Protein AF-X6LGR0-F1 (afdb_monomer_lite)

Secondary structure (DSSP, 8-state):
-HHHHHHHHHHHHHHHHHHHHHHHHHHHHS-SSHHHHHHHHHHHHHHHHHHTT-HHHHHHHHHHHHHHHHHHS--S-HHHHHHHHHHHHHHTT-HHHHHHHHHHTSHHHHHHHHHT------HHHHHHHHHHHHH---TTSHHHHHTT-

pLDDT: mean 73.36, std 18.02, range [40.47, 95.44]

Structure (mmCIF, N/CA/C/O backbone):
data_AF-X6LGR0-F1
#
_entry.id   AF-X6LGR0-F1
#
loop_
_atom_site.group_PDB
_atom_site.id
_atom_site.type_symbol
_atom_site.label_atom_id
_atom_site.label_alt_id
_atom_site.label_comp_id
_atom_site.label_asym_id
_atom_site.label_entity_id
_atom_site.label_seq_id
_atom_site.pdbx_PDB_ins_code
_atom_site.Cartn_x
_atom_site.Cartn_y
_atom_site.Cartn_z
_atom_site.occupancy
_atom_site.B_iso_or_equiv
_atom_site.auth_seq_id
_atom_site.auth_comp_id
_atom_site.auth_asym_id
_atom_site.auth_atom_id
_atom_site.pdbx_PDB_model_num
ATOM 1 N N . MET A 1 1 ? -24.064 -20.521 2.842 1.00 65.25 1 MET A N 1
ATOM 2 C CA . MET A 1 1 ? -23.534 -19.994 1.561 1.00 65.25 1 MET A CA 1
ATOM 3 C C . MET A 1 1 ? -22.593 -18.811 1.771 1.00 65.25 1 MET A C 1
ATOM 5 O O . MET A 1 1 ? -21.567 -18.762 1.114 1.00 65.25 1 MET A O 1
ATOM 9 N N . GLU A 1 2 ? -22.898 -17.898 2.693 1.00 70.31 2 GLU A N 1
ATOM 10 C CA . GLU A 1 2 ? -22.113 -16.676 2.935 1.00 70.31 2 GLU A CA 1
ATOM 11 C C . GLU A 1 2 ? -20.703 -16.925 3.500 1.00 70.31 2 GLU A C 1
ATOM 13 O O . GLU A 1 2 ? -19.733 -16.466 2.913 1.00 70.31 2 GLU A O 1
ATOM 18 N N . VAL A 1 3 ? -20.565 -17.782 4.521 1.00 75.81 3 VAL A N 1
ATOM 19 C CA . VAL A 1 3 ? -19.250 -18.188 5.070 1.00 75.81 3 VAL A CA 1
ATOM 20 C C . VAL A 1 3 ? -18.337 -18.812 4.002 1.00 75.81 3 VAL A C 1
ATOM 22 O O . VAL A 1 3 ? -17.138 -18.561 3.985 1.00 75.81 3 VAL A O 1
ATOM 25 N N . GLY A 1 4 ? -18.907 -19.594 3.078 1.00 77.06 4 GLY A N 1
ATOM 26 C CA . GLY A 1 4 ? -18.153 -20.210 1.982 1.00 77.06 4 GLY A CA 1
ATOM 27 C C . GLY A 1 4 ? -17.659 -19.198 0.945 1.00 77.06 4 GLY A C 1
ATOM 28 O O . GLY A 1 4 ? -16.546 -19.347 0.453 1.00 77.06 4 GLY A O 1
ATOM 29 N N . ARG A 1 5 ? -18.444 -18.150 0.646 1.00 75.19 5 ARG A N 1
ATOM 30 C CA . ARG A 1 5 ? -18.000 -17.044 -0.222 1.00 75.19 5 ARG A CA 1
ATOM 31 C C . ARG A 1 5 ? -16.872 -16.248 0.429 1.00 75.19 5 ARG A C 1
ATOM 33 O O . ARG A 1 5 ? -15.834 -16.098 -0.197 1.00 75.19 5 ARG A O 1
ATOM 40 N N . ASN A 1 6 ? -17.013 -15.891 1.706 1.00 77.88 6 ASN A N 1
ATOM 41 C CA . ASN A 1 6 ? -15.962 -15.184 2.445 1.00 77.88 6 ASN A CA 1
ATOM 42 C C . ASN A 1 6 ? -14.651 -15.983 2.494 1.00 77.88 6 ASN A C 1
ATOM 44 O O . ASN A 1 6 ? -13.578 -15.418 2.322 1.00 77.88 6 ASN A O 1
ATOM 48 N N . LEU A 1 7 ? -14.721 -17.306 2.685 1.00 77.50 7 LEU A N 1
ATOM 49 C CA . LEU A 1 7 ? -13.528 -18.155 2.686 1.00 77.50 7 LEU A CA 1
ATOM 50 C C . LEU A 1 7 ? -12.855 -18.214 1.305 1.00 77.50 7 LEU A C 1
ATOM 52 O O . LEU A 1 7 ? -11.630 -18.161 1.217 1.00 77.50 7 LEU A O 1
ATOM 56 N N . LEU A 1 8 ? -13.649 -18.303 0.231 1.00 81.38 8 LEU A N 1
ATOM 57 C CA . LEU A 1 8 ? -13.143 -18.252 -1.143 1.00 81.38 8 LEU A CA 1
ATOM 58 C C . LEU A 1 8 ? -12.504 -16.896 -1.458 1.00 81.38 8 LEU A C 1
ATOM 60 O O . LEU A 1 8 ? -11.455 -16.861 -2.097 1.00 81.38 8 LEU A O 1
ATOM 64 N N . ASP A 1 9 ? -13.096 -15.800 -0.993 1.00 85.06 9 ASP A N 1
ATOM 65 C CA . ASP A 1 9 ? -12.573 -14.455 -1.222 1.00 85.06 9 ASP A CA 1
ATOM 66 C C . ASP A 1 9 ? -11.277 -14.226 -0.431 1.00 85.06 9 ASP A C 1
ATOM 68 O O . ASP A 1 9 ? -10.272 -13.845 -1.023 1.00 85.06 9 ASP A O 1
ATOM 72 N N . ILE A 1 10 ? -11.217 -14.610 0.850 1.00 85.06 10 ILE A N 1
ATOM 73 C CA . ILE A 1 10 ? -9.975 -14.574 1.646 1.00 85.06 10 ILE A CA 1
ATOM 74 C C . ILE A 1 10 ? -8.878 -15.436 1.004 1.00 85.06 10 ILE A C 1
ATOM 76 O O . ILE A 1 10 ? -7.712 -15.039 0.975 1.00 85.06 10 ILE A O 1
ATOM 80 N N . SER A 1 11 ? -9.229 -16.609 0.466 1.00 89.25 11 SER A N 1
ATOM 81 C CA . SER A 1 11 ? -8.275 -17.470 -0.241 1.00 89.25 11 SER A CA 1
ATOM 82 C C . SER A 1 11 ? -7.685 -16.776 -1.469 1.00 89.25 11 SER A C 1
ATOM 84 O O . SER A 1 11 ? -6.470 -16.803 -1.649 1.00 89.25 11 SER A O 1
ATOM 86 N N . LYS A 1 12 ? -8.520 -16.125 -2.288 1.00 90.25 12 LYS A N 1
ATOM 87 C CA . LYS A 1 12 ? -8.064 -15.374 -3.468 1.00 90.25 12 LYS A CA 1
ATOM 88 C C . LYS A 1 12 ? -7.191 -14.186 -3.083 1.00 90.25 12 LYS A C 1
ATOM 90 O O . LYS A 1 12 ? -6.181 -13.943 -3.733 1.00 90.25 12 LYS A O 1
ATOM 95 N N . VAL A 1 13 ? -7.548 -13.466 -2.019 1.00 90.38 13 VAL A N 1
ATOM 96 C CA . VAL A 1 13 ? -6.746 -12.330 -1.552 1.00 90.38 13 VAL A CA 1
ATOM 97 C C . VAL A 1 13 ? -5.384 -12.800 -1.028 1.00 90.38 13 VAL A C 1
ATOM 99 O O . VAL A 1 13 ? -4.365 -12.181 -1.319 1.00 90.38 13 VAL A O 1
ATOM 102 N N . ASN A 1 14 ? -5.319 -13.938 -0.330 1.00 91.19 14 ASN A N 1
ATOM 103 C CA . ASN A 1 14 ? -4.040 -14.519 0.091 1.00 91.19 14 ASN A CA 1
ATOM 104 C C . ASN A 1 14 ? -3.158 -14.931 -1.100 1.00 91.19 14 ASN A C 1
ATOM 106 O O . ASN A 1 14 ? -1.946 -14.726 -1.056 1.00 91.19 14 ASN A O 1
ATOM 110 N N . GLU A 1 15 ? -3.747 -15.485 -2.160 1.00 92.44 15 GLU A N 1
ATOM 111 C CA . GLU A 1 15 ? -3.030 -15.810 -3.398 1.00 92.44 15 GLU A CA 1
ATOM 112 C C . GLU A 1 15 ? -2.512 -14.542 -4.093 1.00 92.44 15 GLU A C 1
ATOM 114 O O . GLU A 1 15 ? -1.341 -14.475 -4.470 1.00 92.44 15 GLU A O 1
ATOM 119 N N . ALA A 1 16 ? -3.336 -13.493 -4.168 1.00 91.69 16 ALA A N 1
ATOM 120 C CA . ALA A 1 16 ? -2.937 -12.195 -4.705 1.00 91.69 16 ALA A CA 1
ATOM 121 C C . ALA A 1 16 ? -1.739 -11.604 -3.941 1.00 91.69 16 ALA A C 1
ATOM 123 O O . ALA A 1 16 ? -0.755 -11.198 -4.557 1.00 91.69 16 ALA A O 1
ATOM 124 N N . ILE A 1 17 ? -1.761 -11.640 -2.603 1.00 93.56 17 ILE A N 1
ATOM 125 C CA . ILE A 1 17 ? -0.645 -11.185 -1.757 1.00 93.56 17 ILE A CA 1
ATOM 126 C C . ILE A 1 17 ? 0.650 -11.933 -2.094 1.00 93.56 17 ILE A C 1
ATOM 128 O O . ILE A 1 17 ? 1.704 -11.310 -2.223 1.00 93.56 17 ILE A O 1
ATOM 132 N N . GLN A 1 18 ? 0.591 -13.257 -2.264 1.00 93.38 18 GLN A N 1
ATOM 133 C CA . GLN A 1 18 ? 1.768 -14.053 -2.627 1.00 93.38 18 GLN A CA 1
ATOM 134 C C . GLN A 1 18 ? 2.320 -13.658 -4.000 1.00 93.38 18 GLN A C 1
ATOM 136 O O . GLN A 1 18 ? 3.531 -13.475 -4.144 1.00 93.38 18 GLN A O 1
ATOM 141 N N . LEU A 1 19 ? 1.444 -13.476 -4.990 1.00 92.81 19 LEU A N 1
ATOM 142 C CA . LEU A 1 19 ? 1.830 -13.061 -6.338 1.00 92.81 19 LEU A CA 1
ATOM 143 C C . LEU A 1 19 ? 2.465 -11.666 -6.346 1.00 92.81 19 LEU A C 1
ATOM 145 O O . LEU A 1 19 ? 3.508 -11.479 -6.973 1.00 92.81 19 LEU A O 1
ATOM 149 N N . PHE A 1 20 ? 1.902 -10.701 -5.617 1.00 92.62 20 PHE A N 1
ATOM 150 C CA . PHE A 1 20 ? 2.468 -9.352 -5.542 1.00 92.62 20 PHE A CA 1
ATOM 151 C C . PHE A 1 20 ? 3.785 -9.307 -4.761 1.00 92.62 20 PHE A C 1
ATOM 153 O O . PHE A 1 20 ? 4.686 -8.560 -5.137 1.00 92.62 20 PHE A O 1
ATOM 160 N N . HIS A 1 21 ? 3.964 -10.144 -3.736 1.00 92.56 21 HIS A N 1
ATOM 161 C CA . HIS A 1 21 ? 5.263 -10.303 -3.077 1.00 92.56 21 HIS A CA 1
ATOM 162 C C . HIS A 1 21 ? 6.322 -10.904 -4.003 1.00 92.56 21 HIS A C 1
ATOM 164 O O . HIS A 1 21 ? 7.473 -10.461 -3.991 1.00 92.56 21 HIS A O 1
ATOM 170 N N . PHE A 1 22 ? 5.943 -11.891 -4.817 1.00 92.00 22 PHE A N 1
ATOM 171 C CA . PHE A 1 22 ? 6.829 -12.453 -5.829 1.00 92.00 22 PHE A CA 1
ATOM 172 C C . PHE A 1 22 ? 7.219 -11.399 -6.873 1.00 92.00 22 PHE A C 1
ATOM 174 O O . PHE A 1 22 ? 8.408 -11.215 -7.132 1.00 92.00 22 PHE A O 1
ATOM 181 N N . ALA A 1 23 ? 6.241 -10.660 -7.406 1.00 89.12 23 ALA A N 1
ATOM 182 C CA . ALA A 1 23 ? 6.474 -9.567 -8.347 1.00 89.12 23 ALA A CA 1
ATOM 183 C C . ALA A 1 23 ? 7.391 -8.490 -7.750 1.00 89.12 23 ALA A C 1
ATOM 185 O O . ALA A 1 23 ? 8.355 -8.084 -8.391 1.00 89.12 23 ALA A O 1
ATOM 186 N N . LEU A 1 24 ? 7.166 -8.096 -6.493 1.00 89.69 24 LEU A N 1
ATOM 187 C CA . LEU A 1 24 ? 8.026 -7.150 -5.785 1.00 89.69 24 LEU A CA 1
ATOM 188 C C . LEU A 1 24 ? 9.473 -7.658 -5.700 1.00 89.69 24 LEU A C 1
ATOM 190 O O . LEU A 1 24 ? 10.402 -6.915 -6.003 1.00 89.69 24 LEU A O 1
ATOM 194 N N . CYS A 1 25 ? 9.674 -8.917 -5.303 1.00 89.88 25 CYS A N 1
ATOM 195 C CA . CYS A 1 25 ? 11.005 -9.516 -5.203 1.00 89.88 25 CYS A CA 1
ATOM 196 C C . CYS A 1 25 ? 11.713 -9.550 -6.564 1.00 89.88 25 CYS A C 1
ATOM 198 O O . CYS A 1 25 ? 12.887 -9.198 -6.659 1.00 89.88 25 CYS A O 1
ATOM 200 N N . PHE A 1 26 ? 10.985 -9.919 -7.619 1.00 88.94 26 PHE A N 1
ATOM 201 C CA . PHE A 1 26 ? 11.493 -9.921 -8.986 1.00 88.94 26 PHE A CA 1
ATOM 202 C C . PHE A 1 26 ? 11.889 -8.511 -9.448 1.00 88.94 26 PHE A C 1
ATOM 204 O O . PHE A 1 26 ? 13.022 -8.304 -9.880 1.00 88.94 26 PHE A O 1
ATOM 211 N N . ASN A 1 27 ? 11.001 -7.529 -9.269 1.00 86.69 27 ASN A N 1
ATOM 212 C CA . ASN A 1 27 ? 11.228 -6.142 -9.678 1.00 86.69 27 ASN A CA 1
ATOM 213 C C . ASN A 1 27 ? 12.417 -5.511 -8.939 1.00 86.69 27 ASN A C 1
ATOM 215 O O . ASN A 1 27 ? 13.185 -4.765 -9.538 1.00 86.69 27 ASN A O 1
ATOM 219 N N . LEU A 1 28 ? 12.623 -5.851 -7.661 1.00 85.62 28 LEU A N 1
ATOM 220 C CA . LEU A 1 28 ? 13.791 -5.412 -6.887 1.00 85.62 28 LEU A CA 1
ATOM 221 C C . LEU A 1 28 ? 15.113 -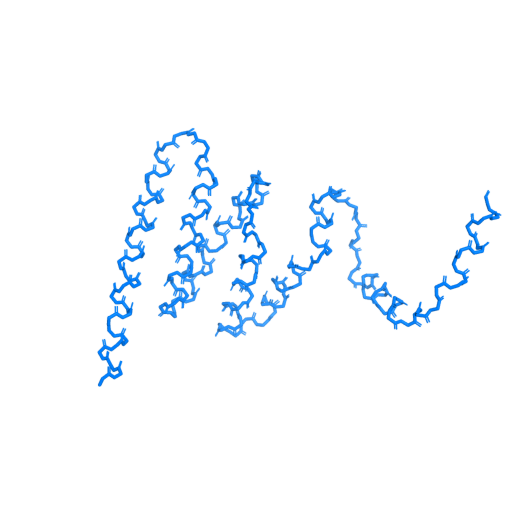6.031 -7.375 1.00 85.62 28 LEU A C 1
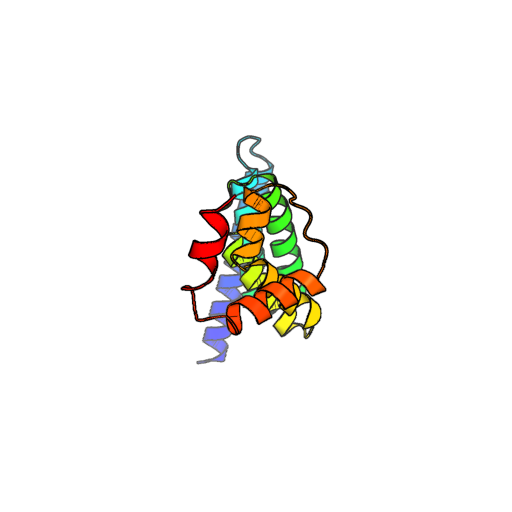ATOM 223 O O . LEU A 1 28 ? 16.173 -5.449 -7.152 1.00 85.62 28 LEU A O 1
ATOM 227 N N . GLN A 1 29 ? 15.078 -7.202 -8.017 1.00 85.56 29 GLN A N 1
ATOM 228 C CA . GLN A 1 29 ? 16.268 -7.864 -8.566 1.00 85.56 29 GLN A CA 1
ATOM 229 C C . GLN A 1 29 ? 16.640 -7.349 -9.964 1.00 85.56 29 GLN A C 1
ATOM 231 O O . GLN A 1 29 ? 17.804 -7.418 -10.363 1.00 85.56 29 GLN A O 1
ATOM 236 N N . THR A 1 30 ? 15.680 -6.816 -10.720 1.00 77.88 30 THR A N 1
ATOM 237 C CA . THR A 1 30 ? 15.904 -6.273 -12.063 1.00 77.88 30 THR A CA 1
ATOM 238 C C . THR A 1 30 ? 16.291 -4.790 -12.008 1.00 77.88 30 THR A C 1
ATOM 240 O O . THR A 1 30 ? 15.462 -3.923 -11.786 1.00 77.88 30 THR A O 1
ATOM 243 N N . LEU A 1 31 ? 17.567 -4.481 -12.258 1.00 63.12 31 LEU A N 1
ATOM 244 C CA . LEU A 1 31 ? 18.203 -3.154 -12.107 1.00 63.12 31 LEU A CA 1
ATOM 245 C C . LEU A 1 31 ? 17.754 -2.029 -13.082 1.00 63.12 31 LEU A C 1
ATOM 247 O O . LEU A 1 31 ? 18.432 -1.005 -13.168 1.00 63.12 31 LEU A O 1
ATOM 251 N N . ARG A 1 32 ? 16.663 -2.167 -13.850 1.00 57.34 32 ARG A N 1
ATOM 252 C CA . ARG A 1 32 ? 16.244 -1.158 -14.852 1.00 57.34 32 ARG A CA 1
ATOM 253 C C . ARG A 1 32 ? 14.750 -0.850 -14.764 1.00 57.34 32 ARG A C 1
ATOM 255 O O . ARG A 1 32 ? 13.951 -1.770 -14.834 1.00 57.34 32 ARG A O 1
ATOM 262 N N . ASP A 1 33 ? 14.410 0.439 -14.644 1.00 64.44 33 ASP A N 1
ATOM 263 C CA . ASP A 1 33 ? 13.040 1.000 -14.599 1.00 64.44 33 ASP A CA 1
ATOM 264 C C . ASP A 1 33 ? 12.100 0.421 -13.516 1.00 64.44 33 ASP A C 1
ATOM 266 O O . ASP A 1 33 ? 10.909 0.731 -13.488 1.00 64.44 33 ASP A O 1
ATOM 270 N N . SER A 1 34 ? 12.658 -0.323 -12.557 1.00 74.69 34 SER A N 1
ATOM 271 C CA . SER A 1 34 ? 11.931 -1.049 -11.516 1.00 74.69 34 SER A CA 1
ATOM 272 C C . SER A 1 34 ? 11.137 -0.165 -10.569 1.00 74.69 34 SER A C 1
ATOM 274 O O . SER A 1 34 ? 10.212 -0.657 -9.947 1.00 74.69 34 SER A O 1
ATOM 276 N N . ASP A 1 35 ? 11.473 1.114 -10.408 1.00 82.69 35 ASP A N 1
ATOM 277 C CA . ASP A 1 35 ? 10.832 1.946 -9.385 1.00 82.69 35 ASP A CA 1
ATOM 278 C C . ASP A 1 35 ? 9.319 2.081 -9.617 1.00 82.69 35 ASP A C 1
ATOM 280 O O . ASP A 1 35 ? 8.545 2.029 -8.664 1.00 82.69 35 ASP A O 1
ATOM 284 N N . VAL A 1 36 ? 8.875 2.173 -10.876 1.00 83.88 36 VAL A N 1
ATOM 285 C CA . VAL A 1 36 ? 7.438 2.224 -11.202 1.00 83.88 36 VAL A CA 1
ATOM 286 C C . VAL A 1 36 ? 6.769 0.873 -10.930 1.00 83.88 36 VAL A C 1
ATOM 288 O O . VAL A 1 36 ? 5.683 0.829 -10.353 1.00 83.88 36 VAL A O 1
ATOM 291 N N . ASP A 1 37 ? 7.429 -0.232 -11.272 1.00 87.00 37 ASP A N 1
ATOM 292 C CA . ASP A 1 37 ? 6.892 -1.581 -11.064 1.00 87.00 37 ASP A CA 1
ATOM 293 C C . ASP A 1 37 ? 6.901 -1.991 -9.579 1.00 87.00 37 ASP A C 1
ATOM 295 O O . ASP A 1 37 ? 5.990 -2.667 -9.094 1.00 87.00 37 ASP A O 1
ATOM 299 N N . VAL A 1 38 ? 7.900 -1.540 -8.818 1.00 89.12 38 VAL A N 1
ATOM 300 C CA . VAL A 1 38 ? 8.005 -1.684 -7.360 1.00 89.12 38 VAL A CA 1
ATOM 301 C C . VAL A 1 38 ? 6.908 -0.867 -6.680 1.00 89.12 38 VAL A C 1
ATOM 303 O O . VAL A 1 38 ? 6.220 -1.394 -5.807 1.00 89.12 38 VAL A O 1
ATOM 306 N N . ALA A 1 39 ? 6.695 0.382 -7.107 1.00 89.81 39 ALA A N 1
ATOM 307 C CA . ALA A 1 39 ? 5.604 1.233 -6.637 1.00 89.81 39 ALA A CA 1
ATOM 308 C C . ALA A 1 39 ? 4.234 0.575 -6.873 1.00 89.81 39 ALA A C 1
ATOM 310 O O . ALA A 1 39 ? 3.450 0.417 -5.937 1.00 89.81 39 ALA A O 1
ATOM 311 N N . ALA A 1 40 ? 3.988 0.075 -8.087 1.00 89.56 40 ALA A N 1
ATOM 312 C CA . ALA A 1 40 ? 2.768 -0.660 -8.411 1.00 89.56 40 ALA A CA 1
ATOM 313 C C . ALA A 1 40 ? 2.612 -1.936 -7.564 1.00 89.56 40 ALA A C 1
ATOM 315 O O . ALA A 1 40 ? 1.520 -2.233 -7.083 1.00 89.56 40 ALA A O 1
ATOM 316 N N . SER A 1 41 ? 3.695 -2.681 -7.329 1.00 92.50 41 SER A N 1
ATOM 317 C CA . SER A 1 41 ? 3.657 -3.883 -6.482 1.00 92.50 41 SER A CA 1
ATOM 318 C C . SER A 1 41 ? 3.259 -3.545 -5.042 1.00 92.50 41 SER A C 1
ATOM 320 O O . SER A 1 41 ? 2.448 -4.250 -4.442 1.00 92.50 41 SER A O 1
ATOM 322 N N . TYR A 1 42 ? 3.777 -2.442 -4.495 1.00 94.31 42 TYR A N 1
ATOM 323 C CA . TYR A 1 42 ? 3.380 -1.950 -3.178 1.00 94.31 42 TYR A CA 1
ATOM 324 C C . TYR A 1 42 ? 1.924 -1.482 -3.134 1.00 94.31 42 TYR A C 1
ATOM 326 O O . TYR A 1 42 ? 1.218 -1.844 -2.196 1.00 94.31 42 TYR A O 1
ATOM 334 N N . TYR A 1 43 ? 1.442 -0.771 -4.156 1.00 93.25 43 TYR A N 1
ATOM 335 C CA . TYR A 1 43 ? 0.030 -0.391 -4.260 1.00 93.25 43 TYR A CA 1
ATOM 336 C C . TYR A 1 43 ? -0.898 -1.609 -4.150 1.00 93.25 43 TYR A C 1
ATOM 338 O O . TYR A 1 43 ? -1.834 -1.632 -3.348 1.00 93.25 43 TYR A O 1
ATOM 346 N N . TRP A 1 44 ? -0.614 -2.656 -4.927 1.00 94.00 44 TRP A N 1
ATOM 347 C CA . TRP A 1 44 ? -1.449 -3.854 -4.960 1.00 94.00 44 TRP A CA 1
ATOM 348 C C . TRP A 1 44 ? -1.365 -4.692 -3.682 1.00 94.00 44 TRP A C 1
ATOM 350 O O . TRP A 1 44 ? -2.372 -5.274 -3.268 1.00 94.00 44 TRP A O 1
ATOM 360 N N . LEU A 1 45 ? -0.204 -4.717 -3.020 1.00 94.94 45 LEU A N 1
ATOM 361 C CA . LEU A 1 45 ? -0.085 -5.283 -1.676 1.00 94.94 45 LEU A CA 1
ATOM 362 C C . LEU A 1 45 ? -0.960 -4.511 -0.687 1.00 94.94 45 LEU A C 1
ATOM 364 O O . LEU A 1 45 ? -1.742 -5.137 0.024 1.00 94.94 45 LEU A O 1
ATOM 368 N N . GLY A 1 46 ? -0.887 -3.177 -0.691 1.00 94.56 46 GLY A N 1
ATOM 369 C CA . GLY A 1 46 ? -1.701 -2.322 0.174 1.00 94.56 46 GLY A CA 1
ATOM 370 C C . GLY A 1 46 ? -3.193 -2.614 0.031 1.00 94.56 46 GLY A C 1
ATOM 371 O O . GLY A 1 46 ? -3.865 -2.913 1.016 1.00 94.56 46 GLY A O 1
ATOM 372 N N . ARG A 1 47 ? -3.675 -2.675 -1.213 1.00 93.19 47 ARG A N 1
ATOM 373 C CA . ARG A 1 47 ? -5.071 -3.000 -1.527 1.00 93.19 47 ARG A CA 1
ATOM 374 C C . ARG A 1 47 ? -5.486 -4.397 -1.085 1.00 93.19 47 ARG A C 1
ATOM 376 O O . ARG A 1 47 ? -6.575 -4.582 -0.560 1.00 93.19 47 ARG A O 1
ATOM 383 N N . SER A 1 48 ? -4.609 -5.380 -1.250 1.00 93.62 48 SER A N 1
ATOM 384 C CA . SER A 1 48 ? -4.906 -6.749 -0.822 1.00 93.62 48 SER A CA 1
ATOM 385 C C . SER A 1 48 ? -4.990 -6.868 0.707 1.00 93.62 48 SER A C 1
ATOM 387 O O . SER A 1 48 ? -5.790 -7.642 1.227 1.00 93.62 48 SER A O 1
ATOM 389 N N . TYR A 1 49 ? -4.187 -6.103 1.453 1.00 93.50 49 TYR A N 1
ATOM 390 C CA . TYR A 1 49 ? -4.295 -6.050 2.915 1.00 93.50 49 TYR A CA 1
ATOM 391 C C . TYR A 1 49 ? -5.523 -5.257 3.382 1.00 93.50 49 TYR A C 1
ATOM 393 O O . TYR A 1 49 ? -6.153 -5.660 4.359 1.00 93.50 49 TYR A O 1
ATOM 401 N N . GLU A 1 50 ? -5.911 -4.206 2.658 1.00 91.06 50 GLU A N 1
ATOM 402 C CA . GLU A 1 50 ? -7.171 -3.482 2.872 1.00 91.06 50 GLU A CA 1
ATOM 403 C C . GLU A 1 50 ? -8.382 -4.414 2.703 1.00 91.06 50 GLU A C 1
ATOM 405 O O . GLU A 1 50 ? -9.215 -4.492 3.603 1.00 91.06 50 GLU A O 1
ATOM 410 N N . ASP A 1 51 ? -8.423 -5.212 1.628 1.00 89.88 51 ASP A N 1
ATOM 411 C CA . ASP A 1 51 ? -9.490 -6.195 1.370 1.00 89.88 51 ASP A CA 1
ATOM 412 C C . ASP A 1 51 ? -9.568 -7.294 2.453 1.00 89.88 51 ASP A C 1
ATOM 414 O O . ASP A 1 51 ? -10.624 -7.890 2.674 1.00 89.88 51 ASP A O 1
ATOM 418 N N . LYS A 1 52 ? -8.461 -7.564 3.161 1.00 89.69 52 LYS A N 1
ATOM 419 C CA . LYS A 1 52 ? -8.427 -8.473 4.325 1.00 89.69 52 LYS A CA 1
ATOM 420 C C . LYS A 1 52 ? -8.827 -7.811 5.643 1.00 89.69 52 LYS A C 1
ATOM 422 O O . LYS A 1 52 ? -8.979 -8.524 6.634 1.00 89.69 52 LYS A O 1
ATOM 427 N N . GLY A 1 53 ? -8.962 -6.487 5.677 1.00 88.50 53 GLY A N 1
ATOM 428 C CA . GLY A 1 53 ? -9.145 -5.712 6.904 1.00 88.50 53 GLY A CA 1
ATOM 429 C C . GLY A 1 53 ? -7.874 -5.576 7.752 1.00 88.50 53 GLY A C 1
ATOM 430 O O . GLY A 1 53 ? -7.959 -5.220 8.922 1.00 88.50 53 GLY A O 1
ATOM 431 N N . GLU A 1 54 ? -6.694 -5.867 7.196 1.00 92.19 54 GLU A N 1
ATOM 432 C CA . GLU A 1 54 ? -5.394 -5.667 7.853 1.00 92.19 54 GLU A CA 1
ATOM 433 C C . GLU A 1 54 ? -4.864 -4.253 7.536 1.00 92.19 54 GLU A C 1
ATOM 435 O O . GLU A 1 54 ? -3.878 -4.078 6.814 1.00 92.19 54 GLU A O 1
ATOM 440 N N . TYR A 1 55 ? -5.548 -3.232 8.056 1.00 90.69 55 TYR A N 1
ATOM 441 C CA . TYR A 1 55 ? -5.342 -1.824 7.697 1.00 90.69 55 TYR A CA 1
ATOM 442 C C . TYR A 1 55 ? -3.936 -1.286 8.006 1.00 90.69 55 TYR A C 1
ATOM 444 O O . TYR A 1 55 ? -3.379 -0.565 7.180 1.00 90.69 55 TYR A O 1
ATOM 452 N N . ASP A 1 56 ? -3.305 -1.705 9.107 1.00 92.12 56 ASP A N 1
ATOM 453 C CA . ASP A 1 56 ? -1.918 -1.330 9.438 1.00 92.12 56 ASP A CA 1
ATOM 454 C C . ASP A 1 56 ? -0.930 -1.685 8.316 1.00 92.12 56 ASP A C 1
ATOM 456 O O . ASP A 1 56 ? -0.079 -0.883 7.921 1.00 92.12 56 ASP A O 1
ATOM 460 N N . LYS A 1 57 ? -1.063 -2.895 7.756 1.00 93.44 57 LYS A N 1
ATOM 461 C CA . LYS A 1 57 ? -0.216 -3.345 6.645 1.00 93.44 57 LYS A CA 1
ATOM 462 C C . LYS A 1 57 ? -0.572 -2.623 5.357 1.00 93.44 57 LYS A C 1
ATOM 464 O O . LYS A 1 57 ? 0.323 -2.308 4.575 1.00 93.44 57 LYS A O 1
ATOM 469 N N . ALA A 1 58 ? -1.859 -2.356 5.134 1.00 93.31 58 ALA A N 1
ATOM 470 C CA . ALA A 1 58 ? -2.299 -1.580 3.983 1.00 93.31 58 ALA A CA 1
ATOM 471 C C . ALA A 1 58 ? -1.635 -0.194 3.971 1.00 93.31 58 ALA A C 1
ATOM 473 O O . ALA A 1 58 ? -1.039 0.183 2.961 1.00 93.31 58 ALA A O 1
ATOM 474 N N . ILE A 1 59 ? -1.640 0.507 5.112 1.00 92.19 59 ILE A N 1
ATOM 475 C CA . ILE A 1 59 ? -0.968 1.803 5.294 1.00 92.19 59 ILE A CA 1
ATOM 476 C C . ILE A 1 59 ? 0.527 1.682 4.998 1.00 92.19 59 ILE A C 1
ATOM 478 O O . ILE A 1 59 ? 1.042 2.449 4.186 1.00 92.19 59 ILE A O 1
ATOM 482 N N . GLU A 1 60 ? 1.222 0.703 5.588 1.00 94.69 60 GLU A N 1
ATOM 483 C CA . GLU A 1 60 ? 2.666 0.521 5.384 1.00 94.69 60 GLU A CA 1
ATOM 484 C C . GLU A 1 60 ? 3.027 0.401 3.893 1.00 94.69 60 GLU A C 1
ATOM 486 O O . GLU A 1 60 ? 3.979 1.026 3.413 1.00 94.69 60 GLU A O 1
ATOM 491 N N . TYR A 1 61 ? 2.270 -0.400 3.141 1.00 95.44 61 TYR A N 1
ATOM 492 C CA . TYR A 1 61 ? 2.525 -0.596 1.716 1.00 95.44 61 TYR A CA 1
ATOM 493 C C . TYR A 1 61 ? 2.131 0.613 0.872 1.00 95.44 61 TYR A C 1
ATOM 495 O O . TYR A 1 61 ? 2.887 0.996 -0.023 1.00 95.44 61 TYR A O 1
ATOM 503 N N . TYR A 1 62 ? 1.015 1.267 1.186 1.00 93.12 62 TYR A N 1
ATOM 504 C CA . TYR A 1 62 ? 0.623 2.497 0.510 1.00 93.12 62 TYR A CA 1
ATOM 505 C C . TYR A 1 62 ? 1.636 3.637 0.736 1.00 93.12 62 TYR A C 1
ATOM 507 O O . TYR A 1 62 ? 1.971 4.364 -0.199 1.00 93.12 62 TYR A O 1
ATOM 515 N N . GLU A 1 63 ? 2.216 3.772 1.930 1.00 90.88 63 GLU A N 1
ATOM 516 C CA . GLU A 1 63 ? 3.265 4.768 2.188 1.00 90.88 63 GLU A CA 1
ATOM 517 C C . GLU A 1 63 ? 4.569 4.468 1.426 1.00 90.88 63 GLU A C 1
ATOM 519 O O . GLU A 1 63 ? 5.237 5.391 0.942 1.00 90.88 63 GLU A O 1
ATOM 524 N N . LYS A 1 64 ? 4.926 3.184 1.265 1.00 91.62 64 LYS A N 1
ATOM 525 C CA . LYS A 1 64 ? 6.081 2.768 0.447 1.00 91.62 64 LYS A CA 1
ATOM 526 C C . LYS A 1 64 ? 5.889 3.109 -1.028 1.00 91.62 64 LYS A C 1
ATOM 528 O O . LYS A 1 64 ? 6.814 3.654 -1.632 1.00 91.62 64 LYS A O 1
ATOM 533 N N . ASP A 1 65 ? 4.712 2.831 -1.587 1.00 91.69 65 ASP A N 1
ATOM 534 C CA . ASP A 1 65 ? 4.351 3.255 -2.945 1.00 91.69 65 ASP A CA 1
ATOM 535 C C . ASP A 1 65 ? 4.443 4.780 -3.076 1.00 91.69 65 ASP A C 1
ATOM 537 O O . ASP A 1 65 ? 5.136 5.288 -3.958 1.00 91.69 65 ASP A O 1
ATOM 541 N N . LEU A 1 66 ? 3.850 5.525 -2.136 1.00 87.94 66 LEU A N 1
ATOM 542 C CA . LEU A 1 66 ? 3.786 6.985 -2.203 1.00 87.94 66 LEU A CA 1
ATOM 543 C C . LEU A 1 66 ? 5.182 7.600 -2.281 1.00 87.94 66 LEU A C 1
ATOM 545 O O . LEU A 1 66 ? 5.432 8.490 -3.094 1.00 87.94 66 LEU A O 1
ATOM 549 N N . LYS A 1 67 ? 6.119 7.091 -1.478 1.00 87.19 67 LYS A N 1
ATOM 550 C CA . LYS A 1 67 ? 7.511 7.547 -1.480 1.00 87.19 67 LYS A CA 1
ATOM 551 C C . LYS A 1 67 ? 8.178 7.372 -2.846 1.00 87.19 67 LYS A C 1
ATOM 553 O O . LYS A 1 67 ? 8.902 8.263 -3.286 1.00 87.19 67 LYS A O 1
ATOM 558 N N . ILE A 1 68 ? 7.952 6.246 -3.518 1.00 86.25 68 ILE A N 1
ATOM 559 C CA . ILE A 1 68 ? 8.572 5.951 -4.817 1.00 86.25 68 ILE A CA 1
ATOM 560 C C . ILE A 1 68 ? 7.865 6.716 -5.938 1.00 86.25 68 ILE A C 1
ATOM 562 O O . ILE A 1 68 ? 8.512 7.344 -6.779 1.00 86.25 68 ILE A O 1
ATOM 566 N N . 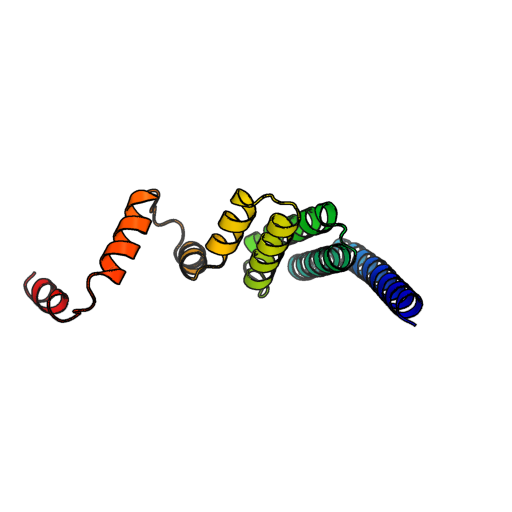SER A 1 69 ? 6.538 6.731 -5.915 1.00 84.62 69 SER A N 1
ATOM 567 C CA . SER A 1 69 ? 5.700 7.438 -6.877 1.00 84.62 69 SER A CA 1
ATOM 568 C C . SER A 1 69 ? 5.976 8.951 -6.885 1.00 84.62 69 SER A C 1
ATOM 570 O O . SER A 1 69 ? 6.079 9.551 -7.957 1.00 84.62 69 SER A O 1
ATOM 572 N N . LEU A 1 70 ? 6.206 9.567 -5.718 1.00 81.56 70 LEU A N 1
ATOM 573 C CA . LEU A 1 70 ? 6.607 10.978 -5.613 1.00 81.56 70 LEU A CA 1
ATOM 574 C C . LEU A 1 70 ? 8.021 11.251 -6.145 1.00 81.56 70 LEU A C 1
ATOM 576 O O . LEU A 1 70 ? 8.252 12.308 -6.732 1.00 81.56 70 LEU A O 1
ATOM 580 N N . ASN A 1 71 ? 8.956 10.315 -5.958 1.00 81.31 71 ASN A N 1
ATOM 581 C CA . ASN A 1 71 ? 10.339 10.464 -6.418 1.00 81.31 71 ASN A CA 1
ATOM 582 C C . ASN A 1 71 ? 10.476 10.291 -7.934 1.00 81.31 71 ASN A C 1
ATOM 584 O O . ASN A 1 71 ? 11.292 10.963 -8.560 1.00 81.31 71 ASN A O 1
ATOM 588 N N . THR A 1 72 ? 9.694 9.389 -8.525 1.00 75.69 72 THR A N 1
ATOM 589 C CA . THR A 1 72 ? 9.802 9.060 -9.951 1.00 75.69 72 THR A CA 1
ATOM 590 C C . THR A 1 72 ? 9.020 10.012 -10.848 1.00 75.69 72 THR A C 1
ATOM 592 O O . THR A 1 72 ? 9.361 10.117 -12.021 1.00 75.69 72 THR A O 1
ATOM 595 N N . GLN A 1 73 ? 7.964 10.671 -10.343 1.00 70.94 73 GLN A N 1
ATOM 596 C CA . GLN A 1 73 ? 7.010 11.493 -11.121 1.00 70.94 73 GLN A CA 1
ATOM 597 C C . GLN A 1 73 ? 6.417 10.789 -12.362 1.00 70.94 73 GLN A C 1
ATOM 599 O O . GLN A 1 73 ? 5.809 11.424 -13.219 1.00 70.94 73 GLN A O 1
ATOM 604 N N . ARG A 1 74 ? 6.587 9.466 -12.468 1.00 68.62 74 ARG A N 1
ATOM 605 C CA . ARG A 1 74 ? 6.120 8.625 -13.582 1.00 68.62 74 ARG A CA 1
ATOM 606 C C . ARG A 1 74 ? 4.898 7.790 -13.206 1.00 68.62 74 ARG A C 1
ATOM 608 O O . ARG A 1 74 ? 4.320 7.138 -14.069 1.00 68.62 74 ARG A O 1
ATOM 615 N N . SER A 1 75 ? 4.523 7.808 -11.930 1.00 69.56 75 SER A N 1
ATOM 616 C CA . SER A 1 75 ? 3.381 7.074 -11.402 1.00 69.56 75 SER A CA 1
ATOM 617 C C . SER A 1 75 ? 2.074 7.806 -11.699 1.00 69.56 75 SER A C 1
ATOM 619 O O . SER A 1 75 ? 1.924 8.991 -11.398 1.00 69.56 75 SER A O 1
ATOM 621 N N . ASN A 1 76 ? 1.124 7.093 -12.299 1.00 70.50 76 ASN A N 1
ATOM 622 C CA . ASN A 1 76 ? -0.189 7.604 -12.694 1.00 70.50 76 ASN A CA 1
ATOM 623 C C . ASN A 1 76 ? -1.286 7.324 -11.652 1.00 70.50 76 ASN A C 1
ATOM 625 O O . ASN A 1 76 ? -2.410 7.793 -11.820 1.00 70.50 76 ASN A O 1
ATOM 629 N N . HIS A 1 77 ? -0.983 6.583 -10.581 1.00 78.25 77 HIS A N 1
ATOM 630 C CA . HIS A 1 77 ? -1.963 6.156 -9.575 1.00 78.25 77 HIS A CA 1
ATOM 631 C C . HIS A 1 77 ? -1.850 6.889 -8.230 1.00 78.25 77 HIS A C 1
ATOM 633 O O . HIS A 1 77 ? -2.535 6.517 -7.281 1.00 78.25 77 HIS A O 1
ATOM 639 N N . ILE A 1 78 ? -1.062 7.969 -8.143 1.00 80.25 78 ILE A N 1
ATOM 640 C CA . ILE A 1 78 ? -0.880 8.771 -6.912 1.00 80.25 78 ILE A CA 1
ATOM 641 C C . ILE A 1 78 ? -2.218 9.265 -6.336 1.00 80.25 78 ILE A C 1
ATOM 643 O O . ILE A 1 78 ? -2.413 9.273 -5.122 1.00 80.25 78 ILE A O 1
ATOM 647 N N . ASP A 1 79 ? -3.167 9.642 -7.193 1.00 79.75 79 ASP A N 1
ATOM 648 C CA . ASP A 1 79 ? -4.493 10.084 -6.750 1.00 79.75 79 ASP A CA 1
ATOM 649 C C . ASP A 1 79 ? -5.296 8.960 -6.092 1.00 79.75 79 ASP A C 1
ATOM 651 O O . ASP A 1 79 ? -5.907 9.156 -5.040 1.00 79.75 79 ASP A O 1
ATOM 655 N N . ALA A 1 80 ? -5.264 7.767 -6.692 1.00 83.94 80 ALA A N 1
ATOM 656 C CA . ALA A 1 80 ? -5.907 6.586 -6.131 1.00 83.94 80 ALA A CA 1
ATOM 657 C C . ALA A 1 80 ? -5.249 6.194 -4.802 1.00 83.94 80 ALA A C 1
ATOM 659 O O . ALA A 1 80 ? -5.945 5.860 -3.850 1.00 83.94 80 ALA A O 1
ATOM 660 N N . LEU A 1 81 ? -3.925 6.311 -4.714 1.00 85.75 81 LEU A N 1
ATOM 661 C CA . LEU A 1 81 ? -3.156 6.014 -3.513 1.00 85.75 81 LEU A CA 1
ATOM 662 C C . LEU A 1 81 ? -3.509 6.933 -2.336 1.00 85.75 81 LEU A C 1
ATOM 664 O O . LEU A 1 81 ? -3.744 6.465 -1.224 1.00 85.75 81 LEU A O 1
ATOM 668 N N . TYR A 1 82 ? -3.592 8.242 -2.574 1.00 84.44 82 TYR A N 1
ATOM 669 C CA . TYR A 1 82 ? -4.020 9.203 -1.557 1.00 84.44 82 TYR A CA 1
ATOM 670 C C . TYR A 1 82 ? -5.462 8.974 -1.105 1.00 84.44 82 TYR A C 1
ATOM 672 O O . TYR A 1 82 ? -5.771 9.139 0.076 1.00 84.44 82 TYR A O 1
ATOM 680 N N . HIS A 1 83 ? -6.345 8.595 -2.030 1.00 84.44 83 HIS A N 1
ATOM 681 C CA . HIS A 1 83 ? -7.710 8.226 -1.686 1.00 84.44 83 HIS A CA 1
ATOM 682 C C . HIS A 1 83 ? -7.741 6.981 -0.789 1.00 84.44 83 HIS A C 1
ATOM 684 O O . HIS A 1 83 ? -8.347 7.039 0.279 1.00 84.44 83 HIS A O 1
ATOM 690 N N . SER A 1 84 ? -7.035 5.912 -1.172 1.00 88.06 84 SER A N 1
ATOM 691 C CA . SER A 1 84 ? -6.929 4.677 -0.388 1.00 88.06 84 SER A CA 1
ATOM 692 C C . SER A 1 84 ? -6.356 4.926 1.009 1.00 88.06 84 SER A C 1
ATOM 694 O O . SER A 1 84 ? -6.941 4.478 1.987 1.00 88.06 84 SER A O 1
ATOM 696 N N . LEU A 1 85 ? -5.288 5.723 1.146 1.00 87.12 85 LEU A N 1
ATOM 697 C CA . LEU A 1 85 ? -4.756 6.116 2.460 1.00 87.12 85 LEU A CA 1
ATOM 698 C C . LEU A 1 85 ? -5.793 6.863 3.308 1.00 87.12 85 LEU A C 1
ATOM 700 O O . LEU A 1 85 ? -5.920 6.597 4.501 1.00 87.12 85 LEU A O 1
ATOM 704 N N . GLY A 1 86 ? -6.560 7.776 2.705 1.00 84.06 86 GLY A N 1
ATOM 705 C CA . GLY A 1 86 ? -7.635 8.484 3.401 1.00 84.06 86 GLY A CA 1
ATOM 706 C C . GLY A 1 86 ? -8.709 7.537 3.942 1.00 84.06 86 GLY A C 1
ATOM 707 O O . GLY A 1 86 ? -9.077 7.635 5.112 1.00 84.06 86 GLY A O 1
ATOM 708 N N . VAL A 1 87 ? -9.145 6.579 3.119 1.00 86.62 87 VAL A N 1
ATOM 709 C CA . VAL A 1 87 ? -10.131 5.554 3.500 1.00 86.62 87 VAL A CA 1
ATOM 710 C C . VAL A 1 87 ? -9.591 4.652 4.609 1.00 86.62 87 VAL A C 1
ATOM 712 O O . VAL A 1 87 ? -10.277 4.421 5.603 1.00 86.62 87 VAL A O 1
ATOM 715 N N . VAL A 1 88 ? -8.349 4.179 4.496 1.00 88.62 88 VAL A N 1
ATOM 716 C CA . VAL A 1 88 ? -7.777 3.265 5.492 1.00 88.62 88 VAL A CA 1
ATOM 717 C C . VAL A 1 88 ? -7.599 3.960 6.847 1.00 88.62 88 VAL A C 1
ATOM 719 O O . VAL A 1 88 ? -7.983 3.402 7.872 1.00 88.62 88 VAL A O 1
ATOM 722 N N . HIS A 1 89 ? -7.128 5.212 6.876 1.00 79.31 89 HIS A N 1
ATOM 723 C CA . HIS A 1 89 ? -7.052 5.985 8.124 1.00 79.31 89 HIS A CA 1
ATOM 724 C C . HIS A 1 89 ? -8.432 6.312 8.710 1.00 79.31 89 HIS A C 1
ATOM 726 O O . HIS A 1 89 ? -8.568 6.410 9.928 1.00 79.31 89 HIS A O 1
ATOM 732 N N . GLN A 1 90 ? -9.464 6.467 7.875 1.00 81.38 90 GLN A N 1
ATOM 733 C CA . GLN A 1 90 ? -10.837 6.613 8.354 1.00 81.38 90 GLN A CA 1
ATOM 734 C C . GLN A 1 90 ? -11.318 5.332 9.050 1.00 81.38 90 GLN A C 1
ATOM 736 O O . GLN A 1 90 ? -11.940 5.417 10.108 1.00 81.38 90 GLN A O 1
ATOM 741 N N . ASN A 1 91 ? -10.999 4.163 8.488 1.00 82.19 91 ASN A N 1
ATOM 742 C CA . ASN A 1 91 ? -11.365 2.864 9.054 1.00 82.19 91 ASN A CA 1
ATOM 743 C C . ASN A 1 91 ? -10.649 2.576 10.386 1.00 82.19 91 ASN A C 1
ATOM 745 O O . ASN A 1 91 ? -11.257 1.996 11.281 1.00 82.19 91 ASN A O 1
ATOM 749 N N . GLU A 1 92 ? -9.410 3.049 10.547 1.00 81.69 92 GLU A N 1
ATOM 750 C CA . GLU A 1 92 ? -8.647 3.002 11.809 1.00 81.69 92 GLU A CA 1
ATOM 751 C C . GLU A 1 92 ? -9.094 4.061 12.843 1.00 81.69 92 GLU A C 1
ATOM 753 O O . GLU A 1 92 ? -8.626 4.083 13.980 1.00 81.69 92 GLU A O 1
ATOM 758 N N . GLY A 1 93 ? -10.010 4.968 12.479 1.00 80.81 93 GLY A N 1
ATOM 759 C CA . GLY A 1 93 ? -10.462 6.057 13.352 1.00 80.81 93 GLY A CA 1
ATOM 760 C C . GLY A 1 93 ? -9.464 7.216 13.488 1.00 80.81 93 GLY A C 1
ATOM 761 O O . GLY A 1 93 ? -9.657 8.111 14.313 1.00 80.81 93 GLY A O 1
ATOM 762 N N . GLU A 1 94 ? -8.421 7.254 12.659 1.00 79.00 94 GLU A N 1
ATOM 763 C CA . GLU A 1 94 ? -7.418 8.320 12.597 1.00 79.00 94 GLU A CA 1
ATOM 764 C C . GLU A 1 94 ? -7.879 9.473 11.685 1.00 79.00 94 GLU A C 1
ATOM 766 O O . GLU A 1 94 ? -7.258 9.805 10.668 1.00 79.00 94 GLU A O 1
ATOM 771 N N . TYR A 1 95 ? -8.990 10.112 12.056 1.00 70.38 95 TYR A N 1
ATOM 772 C CA . TYR A 1 95 ? -9.676 11.105 11.220 1.00 70.38 95 TYR A CA 1
ATOM 773 C C . TYR A 1 95 ? -8.794 12.290 10.795 1.00 70.38 95 TYR A C 1
ATOM 775 O O . TYR A 1 95 ? -8.906 12.754 9.662 1.00 70.38 95 TYR A O 1
ATOM 783 N N . ASP A 1 96 ? -7.869 12.745 11.646 1.00 71.62 96 ASP A N 1
ATOM 784 C CA . ASP A 1 96 ? -6.951 13.846 11.318 1.00 71.62 96 ASP A CA 1
ATOM 785 C C . ASP A 1 96 ? -6.017 13.499 10.145 1.00 71.62 96 ASP A C 1
ATOM 787 O O . ASP A 1 96 ? -5.740 14.335 9.275 1.00 71.62 96 ASP A O 1
ATOM 791 N N . LYS A 1 97 ? -5.549 12.246 10.079 1.00 72.81 97 LYS A N 1
ATOM 792 C CA . LYS A 1 97 ? -4.716 11.757 8.972 1.00 72.81 97 LYS A CA 1
ATOM 793 C C . LYS A 1 97 ? -5.556 11.505 7.723 1.00 72.81 97 LYS A C 1
ATOM 795 O O . LYS A 1 97 ? -5.123 11.873 6.630 1.00 72.81 97 LYS A O 1
ATOM 800 N N . ALA A 1 98 ? -6.764 10.962 7.876 1.00 71.38 98 ALA A N 1
ATOM 801 C CA . ALA A 1 98 ? -7.697 10.762 6.767 1.00 71.38 98 ALA A CA 1
ATOM 802 C C . ALA A 1 98 ? -8.015 12.087 6.055 1.00 71.38 98 ALA A C 1
ATOM 804 O O . ALA A 1 98 ? -7.883 12.205 4.835 1.00 71.38 98 ALA A O 1
ATOM 805 N N . ILE A 1 99 ? -8.320 13.126 6.838 1.00 71.31 99 ILE A N 1
ATOM 806 C CA . ILE A 1 99 ? -8.518 14.501 6.373 1.00 71.31 99 ILE A CA 1
ATOM 807 C C . ILE A 1 99 ? -7.299 14.973 5.576 1.00 71.31 99 ILE A C 1
ATOM 809 O O . ILE A 1 99 ? -7.432 15.415 4.433 1.00 71.31 99 ILE A O 1
ATOM 813 N N . LYS A 1 100 ? -6.092 14.834 6.133 1.00 76.12 100 LYS A N 1
ATOM 814 C CA . LYS A 1 100 ? -4.851 15.248 5.466 1.00 76.12 100 LYS A CA 1
ATOM 815 C C . LYS A 1 100 ? -4.668 14.581 4.097 1.00 76.12 100 LYS A C 1
ATOM 817 O O . LYS A 1 100 ? -4.296 15.261 3.136 1.00 76.12 100 LYS A O 1
ATOM 822 N N . TYR A 1 101 ? -4.931 13.281 3.984 1.00 75.12 101 TYR A N 1
ATOM 823 C CA . TYR A 1 101 ? -4.772 12.543 2.729 1.00 75.12 101 TYR A CA 1
ATOM 824 C C . TYR A 1 101 ? -5.867 12.859 1.700 1.00 75.12 101 TYR A C 1
ATOM 826 O O . TYR A 1 101 ? -5.556 13.037 0.520 1.00 75.12 101 TYR A O 1
ATOM 834 N N . HIS A 1 102 ? -7.110 13.076 2.134 1.00 70.69 102 HIS A N 1
ATOM 835 C CA . HIS A 1 102 ? -8.183 13.564 1.260 1.00 70.69 102 HIS A CA 1
ATOM 836 C C . HIS A 1 102 ? -7.940 14.990 0.743 1.00 70.69 102 HIS A C 1
ATOM 838 O O . HIS A 1 102 ? -8.249 15.303 -0.406 1.00 70.69 102 HIS A O 1
ATOM 844 N N . PHE A 1 103 ? -7.328 15.866 1.543 1.00 66.81 103 PHE A N 1
ATOM 845 C CA . PHE A 1 103 ? -6.936 17.198 1.071 1.00 66.81 103 PHE A CA 1
ATOM 846 C C . PHE A 1 103 ? -5.703 17.163 0.153 1.00 66.81 103 PHE A C 1
ATOM 848 O O . PHE A 1 103 ? -5.567 18.022 -0.723 1.00 66.81 103 PHE A O 1
ATOM 855 N N . SER A 1 104 ? -4.843 16.149 0.289 1.00 68.88 104 SER A N 1
ATOM 856 C CA . SER A 1 104 ? -3.668 15.941 -0.574 1.00 68.88 104 SER A CA 1
ATOM 857 C C . SER A 1 104 ? -4.032 15.494 -1.998 1.00 68.88 104 SER A C 1
ATOM 859 O O . SER A 1 104 ? -3.260 15.723 -2.921 1.00 68.88 104 SER A O 1
ATOM 861 N N . THR A 1 105 ? -5.228 14.941 -2.215 1.00 62.78 105 THR A N 1
ATOM 862 C CA . THR A 1 105 ? -5.769 14.585 -3.546 1.00 62.78 105 THR A CA 1
ATOM 863 C C . THR A 1 105 ? -6.387 15.770 -4.295 1.00 62.78 105 THR A C 1
ATOM 865 O O . THR A 1 105 ? -6.741 15.662 -5.474 1.00 62.78 105 THR A O 1
ATOM 868 N N . SER A 1 106 ? -6.534 16.923 -3.632 1.00 61.19 106 SER A N 1
ATOM 869 C CA . SER A 1 106 ? -7.133 18.106 -4.247 1.00 61.19 106 SER A CA 1
ATOM 870 C C . SER A 1 106 ? -6.267 18.643 -5.405 1.00 61.19 106 SER A C 1
ATOM 872 O O . SER A 1 106 ? -5.037 18.547 -5.366 1.00 61.19 106 SER A O 1
ATOM 874 N N . PRO A 1 107 ? -6.871 19.266 -6.440 1.00 52.69 107 PRO A N 1
ATOM 875 C CA . PRO A 1 107 ? -6.143 19.866 -7.566 1.00 52.69 107 PRO A CA 1
ATOM 876 C C . PRO A 1 107 ? -5.003 20.813 -7.149 1.00 52.69 107 PRO A C 1
ATOM 878 O O . PRO A 1 107 ? -4.010 20.936 -7.861 1.00 52.69 107 PRO A O 1
ATOM 881 N N . LEU A 1 108 ? -5.104 21.427 -5.964 1.00 49.16 108 LEU A N 1
ATOM 882 C CA . LEU A 1 108 ? -4.075 22.278 -5.362 1.00 49.16 108 LEU A CA 1
ATOM 883 C C . LEU A 1 108 ? -2.743 21.552 -5.111 1.00 49.16 108 LEU A C 1
ATOM 885 O O . LEU A 1 108 ? -1.684 22.172 -5.212 1.00 49.16 108 LEU A O 1
ATOM 889 N N . CYS A 1 109 ? -2.758 20.253 -4.804 1.00 54.47 109 CYS A N 1
ATOM 890 C CA . CYS A 1 109 ? -1.530 19.493 -4.567 1.00 54.47 109 CYS A CA 1
ATOM 891 C C . CYS A 1 109 ? -0.806 19.153 -5.880 1.00 54.47 109 CYS A C 1
ATOM 893 O O . CYS A 1 109 ? 0.415 19.289 -5.957 1.00 54.47 109 CYS A O 1
ATOM 895 N N . ARG A 1 110 ? -1.559 18.848 -6.951 1.00 50.25 110 ARG A N 1
ATOM 896 C CA . ARG A 1 110 ? -1.017 18.743 -8.320 1.00 50.25 110 ARG A CA 1
ATOM 897 C C . ARG A 1 110 ? -0.361 20.050 -8.770 1.00 50.25 110 ARG A C 1
ATOM 899 O O . ARG A 1 110 ? 0.740 20.016 -9.309 1.00 50.25 110 ARG A O 1
ATOM 906 N N . LEU A 1 111 ? -0.973 21.201 -8.465 1.00 46.00 111 LEU A N 1
ATOM 907 C CA . LEU A 1 111 ? -0.364 22.513 -8.722 1.00 46.00 111 LEU A CA 1
ATOM 908 C C . LEU A 1 111 ? 0.939 22.707 -7.922 1.00 46.00 111 LEU A C 1
ATOM 910 O O . LEU A 1 111 ? 1.934 23.157 -8.481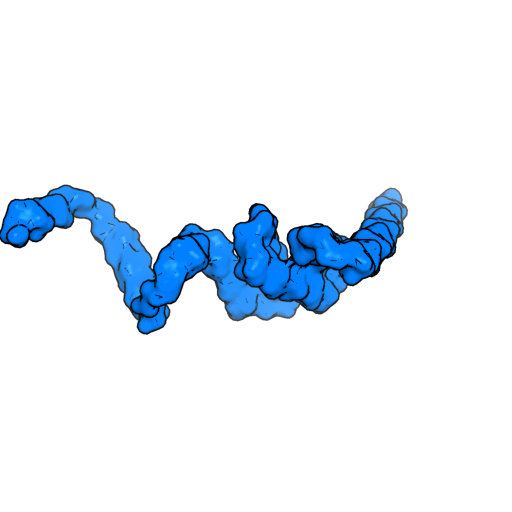 1.00 46.00 111 LEU A O 1
ATOM 914 N N . LYS A 1 112 ? 0.995 22.311 -6.642 1.00 50.50 112 LYS A N 1
ATOM 915 C CA . LYS A 1 112 ? 2.241 22.359 -5.846 1.00 50.50 112 LYS A CA 1
ATOM 916 C C . LYS A 1 112 ? 3.375 21.514 -6.436 1.00 50.50 112 LYS A C 1
ATOM 918 O O . LYS A 1 112 ? 4.529 21.933 -6.361 1.00 50.50 112 LYS A O 1
ATOM 923 N N . GLN A 1 113 ? 3.058 20.349 -6.998 1.00 52.53 113 GLN A N 1
ATOM 924 C CA . GLN A 1 113 ? 4.040 19.450 -7.608 1.00 52.53 113 GLN A CA 1
ATOM 925 C C . GLN A 1 113 ? 4.500 19.950 -8.988 1.00 52.53 113 GLN A C 1
ATOM 927 O O . GLN A 1 113 ? 5.684 19.876 -9.296 1.00 52.53 113 GLN A O 1
ATOM 932 N N . GLN A 1 114 ? 3.587 20.519 -9.782 1.00 45.97 114 GLN A N 1
ATOM 933 C CA . GLN A 1 114 ? 3.870 21.051 -11.118 1.00 45.97 114 GLN A CA 1
ATOM 934 C C . GLN A 1 114 ? 4.614 22.398 -11.097 1.00 45.97 114 GLN A C 1
ATOM 936 O O . GLN A 1 114 ? 5.420 22.659 -11.985 1.00 45.97 114 GLN A O 1
ATOM 941 N N . PHE A 1 115 ? 4.360 23.249 -10.096 1.00 48.66 115 PHE A N 1
ATOM 942 C CA . PHE A 1 115 ? 4.887 24.620 -10.042 1.00 48.66 115 PHE A CA 1
ATOM 943 C C . PHE A 1 115 ? 6.028 24.840 -9.041 1.00 48.66 115 PHE A C 1
ATOM 945 O O . PHE A 1 115 ? 6.478 25.972 -8.927 1.00 48.66 115 PHE A O 1
ATOM 952 N N . GLY A 1 116 ? 6.508 23.797 -8.348 1.00 43.09 116 GLY A N 1
ATOM 953 C CA . GLY A 1 116 ? 7.714 23.842 -7.510 1.00 43.09 116 GLY A CA 1
ATOM 954 C C . GLY A 1 116 ? 7.719 24.961 -6.460 1.00 43.09 116 GLY A C 1
ATOM 955 O O . GLY A 1 116 ? 8.150 26.071 -6.732 1.00 43.09 116 GLY A O 1
ATOM 956 N N . PHE A 1 117 ? 7.280 24.660 -5.233 1.00 41.28 117 PHE A N 1
ATOM 957 C CA . PHE A 1 117 ? 7.423 25.525 -4.047 1.00 41.28 117 PHE A CA 1
ATOM 958 C C . PHE A 1 117 ? 7.221 27.034 -4.295 1.00 41.28 117 PHE A C 1
ATOM 960 O O . PHE A 1 117 ? 8.079 27.860 -3.989 1.00 41.28 117 PHE A O 1
ATOM 967 N N . VAL A 1 118 ? 6.030 27.434 -4.742 1.00 40.47 118 VAL A N 1
ATOM 968 C CA . VAL A 1 118 ? 5.575 28.785 -4.402 1.00 40.47 118 VAL A CA 1
ATOM 969 C C . VAL A 1 118 ? 5.068 28.708 -2.965 1.00 40.47 118 VAL A C 1
ATOM 971 O O . VAL A 1 118 ? 4.052 28.072 -2.681 1.00 40.47 118 VAL A O 1
ATOM 974 N N . ASN A 1 119 ? 5.848 29.262 -2.036 1.00 42.44 119 ASN A N 1
ATOM 975 C CA . ASN A 1 119 ? 5.516 29.360 -0.617 1.00 42.44 119 ASN A CA 1
ATOM 976 C C . ASN A 1 119 ? 4.115 29.955 -0.430 1.00 42.44 119 ASN A C 1
ATOM 978 O O . ASN A 1 119 ? 3.936 31.168 -0.421 1.00 42.44 119 ASN A O 1
ATOM 982 N N . THR A 1 120 ? 3.121 29.107 -0.194 1.00 40.53 120 THR A N 1
ATOM 983 C CA . THR A 1 120 ? 1.878 29.522 0.460 1.00 40.53 120 THR A CA 1
ATOM 984 C C . THR A 1 120 ? 1.695 28.701 1.726 1.00 40.53 120 THR A C 1
ATOM 986 O O . THR A 1 120 ? 0.710 27.988 1.923 1.00 40.53 120 THR A O 1
ATOM 989 N N . THR A 1 121 ? 2.693 28.785 2.606 1.00 40.72 121 THR A N 1
ATOM 990 C CA . THR A 1 121 ? 2.520 28.571 4.041 1.00 40.72 121 THR A CA 1
ATOM 991 C C . THR A 1 121 ? 1.712 29.736 4.592 1.00 40.72 121 THR A C 1
ATOM 993 O O . THR A 1 121 ? 2.256 30.719 5.075 1.00 40.72 121 THR A O 1
ATOM 996 N N . ASN A 1 122 ? 0.398 29.643 4.464 1.00 41.00 122 ASN A N 1
ATOM 997 C CA . ASN A 1 122 ? -0.520 30.208 5.436 1.00 41.00 122 ASN A CA 1
ATOM 998 C C . ASN A 1 122 ? -1.823 29.439 5.284 1.00 41.00 122 ASN A C 1
ATOM 1000 O O . ASN A 1 122 ? -2.581 29.646 4.336 1.00 41.00 122 ASN A O 1
ATOM 1004 N N . HIS A 1 123 ? -2.072 28.537 6.231 1.00 48.56 123 HIS A N 1
ATOM 1005 C CA . HIS A 1 123 ? -3.341 27.821 6.354 1.00 48.56 123 HIS A CA 1
ATOM 1006 C C . HIS A 1 123 ? -4.526 28.810 6.393 1.00 48.56 123 HIS A C 1
ATOM 1008 O O . HIS A 1 123 ? -5.604 28.528 5.877 1.00 48.56 123 HIS A O 1
ATOM 1014 N N . THR A 1 124 ? -4.277 30.021 6.902 1.00 44.69 124 THR A N 1
ATOM 1015 C CA . THR A 1 124 ? -5.185 31.171 6.904 1.00 44.69 124 THR A CA 1
ATOM 1016 C C . THR A 1 124 ? -5.440 31.748 5.513 1.00 44.69 124 THR A C 1
ATOM 1018 O O . THR A 1 124 ? -6.564 32.131 5.228 1.00 44.69 124 THR A O 1
ATOM 1021 N N . TYR A 1 125 ? -4.436 31.798 4.630 1.00 46.91 125 TYR A N 1
ATOM 1022 C C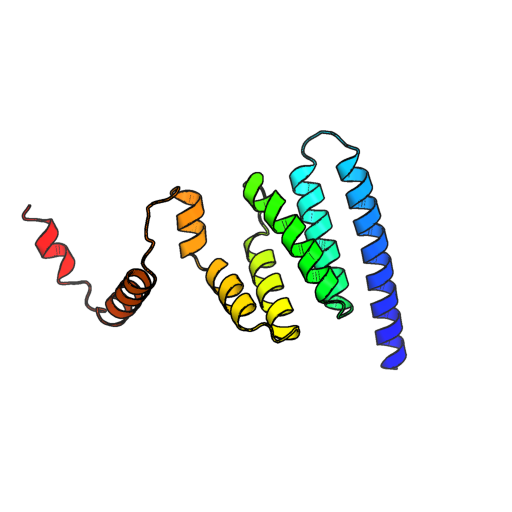A . TYR A 1 125 ? -4.548 32.427 3.308 1.00 46.91 125 TYR A CA 1
ATOM 1023 C C . TYR A 1 125 ? -5.276 31.529 2.306 1.00 46.91 125 TYR A C 1
ATOM 1025 O O . TYR A 1 125 ? -6.074 32.017 1.517 1.00 46.91 125 TYR A O 1
ATOM 1033 N N . ILE A 1 126 ? -5.080 30.209 2.389 1.00 53.25 126 ILE A N 1
ATOM 1034 C CA . ILE A 1 126 ? -5.842 29.242 1.585 1.00 53.25 126 ILE A CA 1
ATOM 1035 C C . ILE A 1 126 ? -7.314 29.244 2.011 1.00 53.25 126 ILE A C 1
ATOM 1037 O O . ILE A 1 126 ? -8.186 29.304 1.150 1.00 53.25 126 ILE A O 1
ATOM 1041 N N . ALA A 1 127 ? -7.602 29.272 3.318 1.00 48.59 127 ALA A N 1
ATOM 1042 C CA . ALA A 1 127 ? -8.967 29.434 3.820 1.00 48.59 127 ALA A CA 1
ATOM 1043 C C . ALA A 1 127 ? -9.587 30.780 3.396 1.00 48.59 127 ALA A C 1
ATOM 1045 O O . ALA A 1 127 ? -10.754 30.818 3.014 1.00 48.59 127 ALA A O 1
ATOM 1046 N N . TYR A 1 128 ? -8.799 31.865 3.390 1.00 51.41 128 TYR A N 1
ATOM 1047 C CA . TYR A 1 128 ? -9.240 33.180 2.916 1.00 51.41 128 TYR A CA 1
ATOM 1048 C C . TYR A 1 128 ? -9.538 33.186 1.419 1.00 51.41 128 TYR A C 1
ATOM 1050 O O . TYR A 1 128 ? -10.582 33.682 1.026 1.00 51.41 128 TYR A O 1
ATOM 1058 N N . ILE A 1 129 ? -8.675 32.602 0.583 1.00 52.50 129 ILE A N 1
ATOM 1059 C CA . ILE A 1 129 ? -8.904 32.480 -0.863 1.00 52.50 129 ILE A CA 1
ATOM 1060 C C . ILE A 1 129 ? -10.136 31.616 -1.137 1.00 52.50 129 ILE A C 1
ATOM 1062 O O . ILE A 1 129 ? -10.940 31.964 -1.992 1.00 52.50 129 ILE A O 1
ATOM 1066 N N . TYR A 1 130 ? -10.333 30.530 -0.391 1.00 54.59 130 TYR A N 1
ATOM 1067 C CA . TYR A 1 130 ? -11.494 29.657 -0.562 1.00 54.59 130 TYR A CA 1
ATOM 1068 C C . TYR A 1 130 ? -12.806 30.362 -0.172 1.00 54.59 130 TYR A C 1
ATOM 1070 O O . TYR A 1 130 ? -13.773 30.323 -0.931 1.00 54.59 130 TYR A O 1
ATOM 1078 N N . LEU A 1 131 ? -12.820 31.089 0.955 1.00 50.31 131 LEU A N 1
ATOM 1079 C CA . LEU A 1 131 ? -13.956 31.918 1.382 1.00 50.31 131 LEU A CA 1
ATOM 1080 C C . LEU A 1 131 ? -14.195 33.107 0.434 1.00 50.31 131 LEU A C 1
ATOM 1082 O O . LEU A 1 131 ? -15.340 33.416 0.104 1.00 50.31 131 LEU A O 1
ATOM 1086 N N . PHE A 1 132 ? -13.132 33.737 -0.065 1.00 52.59 132 PHE A N 1
ATOM 1087 C CA . PHE A 1 132 ? -13.180 34.850 -1.015 1.00 52.59 132 PHE A CA 1
ATOM 1088 C C . PHE A 1 132 ? -13.722 34.411 -2.382 1.00 52.59 132 PHE A C 1
ATOM 1090 O O . PHE A 1 132 ? -14.632 35.039 -2.907 1.00 52.59 132 PHE A O 1
ATOM 1097 N N . ILE A 1 133 ? -13.266 33.276 -2.919 1.00 55.34 133 ILE A N 1
ATOM 1098 C CA . ILE A 1 133 ? -13.779 32.708 -4.176 1.00 55.34 133 ILE A CA 1
ATOM 1099 C C . ILE A 1 133 ? -15.239 32.253 -4.020 1.00 55.34 133 ILE A C 1
ATOM 1101 O O . ILE A 1 133 ? -16.037 32.448 -4.932 1.00 55.34 133 ILE A O 1
ATOM 1105 N N . SER A 1 134 ? -15.623 31.709 -2.859 1.00 52.88 134 SER A N 1
ATOM 1106 C CA . SER A 1 134 ? -17.013 31.304 -2.593 1.00 52.88 134 SER A CA 1
ATOM 1107 C C . SER A 1 134 ? -17.987 32.475 -2.376 1.00 52.88 134 SER A C 1
ATOM 1109 O O . SER A 1 134 ? -19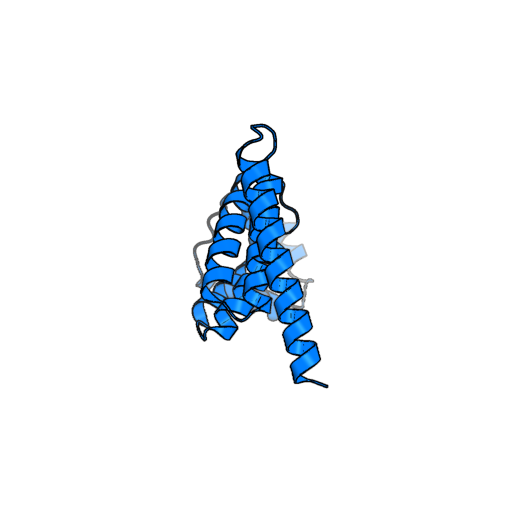.194 32.286 -2.501 1.00 52.88 134 SER A O 1
ATOM 1111 N N . SER A 1 135 ? -17.478 33.678 -2.076 1.00 51.22 135 SER A N 1
ATOM 1112 C CA . SER A 1 135 ? -18.278 34.892 -1.826 1.00 51.22 135 SER A CA 1
ATOM 1113 C C . SER A 1 135 ? -18.247 35.918 -2.965 1.00 51.22 135 SER A C 1
ATOM 1115 O O . SER A 1 135 ? -19.109 36.789 -3.007 1.00 51.22 135 SER A O 1
ATOM 1117 N N . GLN A 1 136 ? -17.300 35.813 -3.903 1.00 43.81 136 GLN A N 1
ATOM 1118 C CA . GLN A 1 136 ? -17.117 36.728 -5.040 1.00 43.81 136 GLN A CA 1
ATOM 1119 C C . GLN A 1 136 ? -17.526 36.083 -6.375 1.00 43.81 136 GLN A C 1
ATOM 1121 O O . GLN A 1 136 ? -16.856 36.249 -7.395 1.00 43.81 136 GLN A O 1
ATOM 1126 N N . LEU A 1 137 ? -18.653 35.366 -6.394 1.00 51.03 137 LEU A N 1
ATOM 1127 C CA . LEU A 1 137 ? -19.420 35.141 -7.625 1.00 51.03 137 LEU A CA 1
ATOM 1128 C C . LEU A 1 137 ? -19.984 36.489 -8.120 1.00 51.03 137 LEU A C 1
ATOM 1130 O O . LEU A 1 137 ? -21.183 36.722 -8.080 1.00 51.03 137 LEU A O 1
ATOM 1134 N N . ASP A 1 138 ? -19.103 37.386 -8.564 1.00 49.91 138 ASP A N 1
ATOM 1135 C CA . ASP A 1 138 ? -19.406 38.411 -9.557 1.00 49.91 138 ASP A CA 1
ATOM 1136 C C . ASP A 1 138 ? -18.100 38.844 -10.250 1.00 49.91 138 ASP A C 1
ATOM 1138 O O . ASP A 1 138 ? -17.366 39.737 -9.824 1.00 49.91 138 ASP A O 1
ATOM 1142 N N . VAL A 1 139 ? -17.765 38.125 -11.324 1.00 53.50 139 VAL A N 1
ATOM 1143 C CA . VAL A 1 139 ? -16.473 38.152 -12.046 1.00 53.50 139 VAL A CA 1
ATOM 1144 C C . VAL A 1 139 ? -16.250 39.461 -12.835 1.00 53.50 139 VAL A C 1
ATOM 1146 O O . VAL A 1 139 ? -15.256 39.624 -13.539 1.00 53.50 139 VAL A O 1
ATOM 1149 N N . SER A 1 140 ? -17.177 40.413 -12.742 1.00 50.78 140 SER A N 1
ATOM 1150 C CA . SER A 1 140 ? -17.244 41.608 -13.587 1.00 50.78 140 SER A CA 1
ATOM 1151 C C . SER A 1 140 ? -16.323 42.751 -13.134 1.00 50.78 140 SER A C 1
ATOM 1153 O O . SER A 1 140 ? -15.877 43.543 -13.963 1.00 50.78 140 SER A O 1
ATOM 1155 N N . SER A 1 141 ? -15.975 42.828 -11.847 1.00 48.16 141 SER A N 1
ATOM 1156 C CA . SER A 1 141 ? -15.221 43.961 -11.281 1.00 48.16 141 SER A CA 1
ATOM 1157 C C . SER A 1 141 ? -13.695 43.824 -11.381 1.00 48.16 141 SER A C 1
ATOM 1159 O O . SER A 1 141 ? -12.985 44.831 -11.384 1.00 48.16 141 SER A O 1
ATOM 1161 N N . LEU A 1 142 ? -13.173 42.599 -11.521 1.00 45.75 142 LEU A N 1
ATOM 1162 C CA . LEU A 1 142 ? -11.728 42.341 -11.496 1.00 45.75 142 LEU A CA 1
ATOM 1163 C C . LEU A 1 142 ? -11.021 42.698 -12.817 1.00 45.75 142 LEU A C 1
ATOM 1165 O O . LEU A 1 142 ? -9.844 43.050 -12.806 1.00 45.75 142 LEU A O 1
ATOM 1169 N N . ILE A 1 143 ? -11.729 42.660 -13.952 1.00 50.78 143 ILE A N 1
ATOM 1170 C CA . ILE A 1 143 ? -11.139 42.958 -15.271 1.00 50.78 143 ILE A CA 1
ATOM 1171 C C . ILE A 1 143 ? -10.784 44.452 -15.395 1.00 50.78 143 ILE A C 1
ATOM 1173 O O . ILE A 1 143 ? -9.755 44.793 -15.973 1.00 50.78 143 ILE A O 1
ATOM 1177 N N . PHE A 1 144 ? -11.571 45.351 -14.794 1.00 44.47 144 PHE A N 1
ATOM 1178 C CA . PHE A 1 144 ? -11.398 46.799 -14.970 1.00 44.47 144 PHE A CA 1
ATOM 1179 C C . PHE A 1 144 ? -10.152 47.368 -14.269 1.00 44.47 144 PHE A C 1
ATOM 1181 O O . PHE A 1 144 ? -9.583 48.356 -14.729 1.00 44.47 144 PHE A O 1
ATOM 1188 N N . SER A 1 145 ? -9.685 46.740 -13.184 1.00 46.00 145 SER A N 1
ATOM 1189 C CA . SER A 1 145 ? -8.529 47.248 -12.429 1.00 46.00 145 SER A CA 1
ATOM 1190 C C . SER A 1 145 ? -7.173 46.821 -13.001 1.00 46.00 145 SER A C 1
ATOM 1192 O O . SER A 1 145 ? -6.161 47.407 -12.627 1.00 46.00 145 SER A O 1
ATOM 1194 N N . ILE A 1 146 ? -7.135 45.823 -13.890 1.00 48.03 146 ILE A N 1
ATOM 1195 C CA . ILE A 1 146 ? -5.886 45.317 -14.490 1.00 48.03 146 ILE A CA 1
ATOM 1196 C C . ILE A 1 146 ? -5.564 46.064 -15.797 1.00 48.03 146 ILE A C 1
ATOM 1198 O O . ILE A 1 146 ? -4.414 46.115 -16.207 1.00 48.03 146 ILE A O 1
ATOM 1202 N N . SER A 1 147 ? -6.549 46.703 -16.441 1.00 44.91 147 SER A N 1
ATOM 1203 C CA . SER A 1 147 ? -6.347 47.446 -17.699 1.00 44.91 147 SER A CA 1
ATOM 1204 C C . SER A 1 147 ? -5.809 48.878 -17.535 1.00 44.91 147 SER A C 1
ATOM 1206 O O . SER A 1 147 ? -5.616 49.551 -18.542 1.00 44.91 147 SER A O 1
ATOM 1208 N N . ASN A 1 148 ? -5.596 49.361 -16.304 1.00 41.34 148 ASN A N 1
ATOM 1209 C CA . ASN A 1 148 ? -5.182 50.745 -16.014 1.00 41.34 148 ASN A CA 1
ATOM 1210 C C . ASN A 1 148 ? -3.895 50.859 -15.165 1.00 41.34 148 ASN A C 1
ATOM 1212 O O . ASN A 1 148 ? -3.689 51.868 -14.490 1.00 41.34 148 ASN A O 1
ATOM 1216 N N . ILE A 1 149 ? -3.020 49.851 -15.210 1.00 47.88 149 ILE A N 1
ATOM 1217 C CA . ILE A 1 149 ? -1.618 49.931 -14.757 1.00 47.88 149 ILE A CA 1
ATOM 1218 C C . ILE A 1 149 ? -0.738 49.471 -15.916 1.00 47.88 149 ILE A C 1
ATOM 1220 O O . ILE A 1 149 ? 0.267 50.161 -16.189 1.00 47.88 149 ILE A O 1
#

Sequence (149 aa):
MEVGRNLLDISKVNEAIQLFHFALCFNLQTLRDSDVDVAASYYWLGRSYEDKGEYDKAIEYYEKDLKISLNTQRSNHIDALYHSLGVVHQNEGEYDKAIKYHFSTSPLCRLKQQFGFVNTTNHTYIAYIYLFISSQLDVSSLIFSISNI

Organism: Reticulomyxa filosa (NCBI:txid46433)

Radius of gyration: 21.06 Å; chains: 1; bounding box: 42×71×31 Å

Foldseek 3Di:
DVVVVVVVQLVVLVVQLVVLVVQLVVLVVDPPPSLQSNLVSLQSNLVSCVSVVVLVSSLVSLVSSLVSCLVVVPHPCNLVSLQSQLVSCVVVVVNVRSVVSVVCSDVVVVVCSVVPDPDPPDPVVVVVVVVVVVVPVPPPPPVVVVVPD

InterPro domains:
  IPR011990 Tetratricopeptide-like helical domain superfamily [G3DSA:1.25.40.10] (1-135)
  IPR011990 Tetratricopeptide-like helical domain superfamily [SSF48452] (4-101)
  IPR019734 Tetratricopeptide repeat [PS50005] (39-72)
  IPR019734 Tetratricopeptide repeat [SM00028] (39-72)
  IPR019734 Tetratricopeptide repeat [SM00028] (79-112)